Protein AF-A0A1H3FMC0-F1 (afdb_monomer_lite)

Secondary structure (DSSP, 8-state):
-HHHHHHHHHHHHHSTTTT--HHHHHHHHHHHHHHHHHHTS-SSHHHHTTT-

Organism: NCBI:txid1120987

Radius of gyration: 17.72 Å; chains: 1; bounding box: 40×14×41 Å

pLDDT: mean 85.49, std 6.14, range [64.56, 94.88]

Sequence (52 aa):
MEIYLNALFGIFSQSGFAGLSWGNLVMIGVASILLYLAIGKGFEPLLLVPIS

Structure (mmCIF, N/CA/C/O backbone):
data_AF-A0A1H3FMC0-F1
#
_entry.id   AF-A0A1H3FMC0-F1
#
loop_
_atom_site.g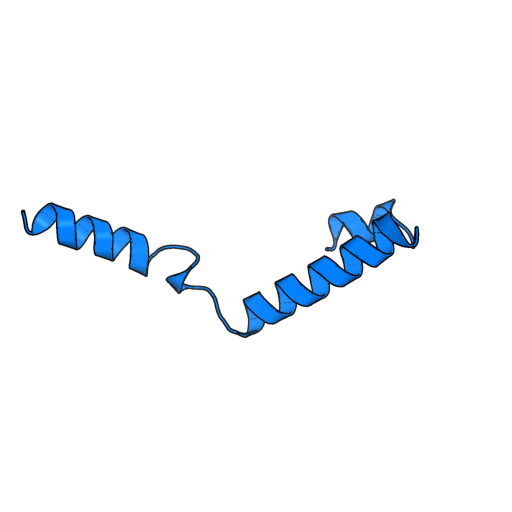roup_PDB
_atom_site.id
_atom_site.type_symbol
_atom_site.label_atom_id
_atom_site.label_alt_id
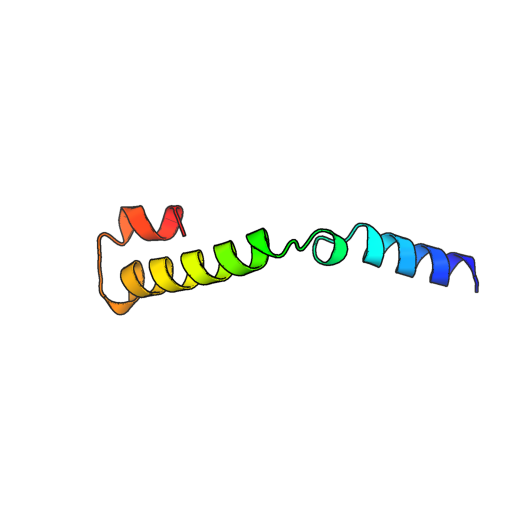_atom_site.label_comp_id
_atom_site.label_asym_id
_atom_site.label_entity_id
_atom_site.label_seq_id
_atom_site.pdbx_PDB_ins_code
_atom_site.Cartn_x
_atom_site.Cartn_y
_atom_site.Cartn_z
_atom_site.occupancy
_atom_site.B_iso_or_equiv
_atom_site.auth_seq_id
_atom_site.auth_comp_id
_atom_site.auth_asym_id
_atom_site.auth_atom_id
_atom_site.pdbx_PDB_model_num
ATOM 1 N N . MET A 1 1 ? 28.109 6.056 -23.000 1.00 64.56 1 MET A N 1
ATOM 2 C CA . MET A 1 1 ? 26.749 6.561 -22.701 1.00 64.56 1 MET A CA 1
ATOM 3 C C . MET A 1 1 ? 25.727 5.424 -22.617 1.00 64.56 1 MET A C 1
ATOM 5 O O . MET A 1 1 ? 24.949 5.404 -21.678 1.00 64.56 1 MET A O 1
ATOM 9 N N . GLU A 1 2 ? 25.769 4.441 -23.521 1.00 77.62 2 GLU A N 1
ATOM 10 C CA . GLU A 1 2 ? 24.817 3.311 -23.571 1.00 77.62 2 GLU A CA 1
ATOM 11 C C . GLU A 1 2 ? 24.773 2.428 -22.313 1.00 77.62 2 GLU A C 1
ATOM 13 O O . GLU A 1 2 ? 23.696 2.039 -21.876 1.00 77.62 2 GLU A O 1
ATOM 18 N N . ILE A 1 3 ? 25.919 2.172 -21.674 1.00 85.94 3 ILE A N 1
ATOM 19 C CA . ILE A 1 3 ? 25.994 1.375 -20.434 1.00 85.94 3 ILE A CA 1
ATOM 20 C C . ILE A 1 3 ? 25.147 1.990 -19.308 1.00 85.94 3 ILE A C 1
ATOM 22 O O . ILE A 1 3 ? 24.450 1.269 -18.599 1.00 85.94 3 ILE A O 1
ATOM 26 N N . TYR A 1 4 ? 25.155 3.318 -19.169 1.00 86.12 4 TYR A N 1
ATOM 27 C CA . TYR A 1 4 ? 24.364 4.007 -18.146 1.00 86.12 4 TYR A CA 1
ATOM 28 C C . TYR A 1 4 ? 22.861 3.950 -18.446 1.00 86.12 4 TYR A C 1
ATOM 30 O O . TYR A 1 4 ? 22.062 3.807 -17.525 1.00 86.12 4 TYR A O 1
ATOM 38 N N . LEU A 1 5 ? 22.471 4.008 -19.724 1.00 85.06 5 LEU A N 1
ATOM 39 C CA . LEU A 1 5 ? 21.071 3.862 -20.132 1.00 85.06 5 LEU A CA 1
ATOM 40 C C . LEU A 1 5 ? 20.559 2.434 -19.905 1.00 85.06 5 LEU A C 1
ATOM 42 O O . LEU A 1 5 ? 19.460 2.259 -19.385 1.00 85.06 5 LEU A O 1
ATOM 46 N N . ASN A 1 6 ? 21.373 1.420 -20.201 1.00 86.50 6 ASN A N 1
ATOM 47 C CA . ASN A 1 6 ? 21.034 0.023 -19.927 1.00 86.50 6 ASN A CA 1
ATOM 48 C C . ASN A 1 6 ? 20.944 -0.265 -18.422 1.00 86.50 6 ASN A C 1
ATOM 50 O O . ASN A 1 6 ? 20.060 -1.002 -17.994 1.00 86.50 6 ASN A O 1
ATOM 54 N N . ALA A 1 7 ? 21.806 0.350 -17.606 1.00 86.00 7 ALA A N 1
ATOM 55 C CA . ALA A 1 7 ? 21.730 0.241 -16.151 1.00 86.00 7 ALA A CA 1
ATOM 56 C C . ALA A 1 7 ? 20.441 0.872 -15.593 1.00 86.00 7 ALA A C 1
ATOM 58 O O . ALA A 1 7 ? 19.770 0.267 -14.758 1.00 86.00 7 ALA A O 1
ATOM 59 N N . LEU A 1 8 ? 20.048 2.048 -16.096 1.00 85.19 8 LEU A N 1
ATOM 60 C CA . LEU A 1 8 ? 18.784 2.700 -15.736 1.00 85.19 8 LEU A CA 1
ATOM 61 C C . LEU A 1 8 ? 17.567 1.855 -16.139 1.00 85.19 8 LEU A C 1
ATOM 63 O O . LEU A 1 8 ? 16.653 1.678 -15.335 1.00 85.19 8 LEU A O 1
ATOM 67 N N . PHE A 1 9 ? 17.574 1.277 -17.344 1.00 85.31 9 PHE A N 1
ATOM 68 C CA . PHE A 1 9 ? 16.523 0.359 -17.793 1.00 85.31 9 PHE A CA 1
ATOM 69 C C . PHE A 1 9 ? 16.468 -0.930 -16.966 1.00 85.31 9 PHE A C 1
ATOM 71 O O . PHE A 1 9 ? 15.378 -1.409 -16.651 1.00 85.31 9 PHE A O 1
ATOM 78 N N . GLY A 1 10 ? 17.620 -1.479 -16.575 1.00 83.56 10 GLY A N 1
ATOM 79 C CA . GLY A 1 10 ? 17.709 -2.644 -15.694 1.00 83.56 10 GLY A CA 1
ATOM 80 C C . GLY A 1 10 ? 17.068 -2.378 -14.334 1.00 83.56 10 GLY A C 1
ATOM 81 O O . GLY A 1 10 ? 16.219 -3.144 -13.890 1.00 83.56 10 GLY A O 1
ATOM 82 N N . ILE A 1 11 ? 17.386 -1.236 -13.719 1.00 84.62 11 ILE A N 1
ATOM 83 C CA . ILE A 1 11 ? 16.787 -0.823 -12.444 1.00 84.62 11 ILE A CA 1
ATOM 84 C C . ILE A 1 11 ? 15.278 -0.639 -12.592 1.00 84.62 11 ILE A C 1
ATOM 86 O O . ILE A 1 11 ? 14.525 -1.108 -11.748 1.00 84.62 11 ILE A O 1
ATOM 90 N N . PHE A 1 12 ? 14.820 0.006 -13.665 1.00 81.88 12 PHE A N 1
ATOM 91 C CA . PHE A 1 12 ? 13.394 0.250 -13.863 1.00 81.88 12 PHE A CA 1
ATOM 92 C C . PHE A 1 12 ? 12.611 -1.052 -14.079 1.00 81.88 12 PHE A C 1
ATOM 94 O O . PHE A 1 12 ? 11.567 -1.248 -13.462 1.00 81.88 12 PHE A O 1
ATOM 101 N N . SER A 1 13 ? 13.142 -1.970 -14.889 1.00 80.62 13 SER A N 1
ATOM 102 C CA . SER A 1 13 ? 12.514 -3.263 -15.203 1.00 80.62 13 SER A CA 1
ATOM 103 C C . SER A 1 13 ? 12.556 -4.282 -14.060 1.00 80.62 13 SER A C 1
ATOM 105 O O . SER A 1 13 ? 11.643 -5.094 -13.951 1.00 80.62 13 SER A O 1
ATOM 107 N N . GLN A 1 14 ? 13.564 -4.236 -13.185 1.00 79.94 14 GLN A N 1
ATOM 108 C CA . GLN A 1 14 ? 13.611 -5.045 -11.957 1.00 79.94 14 GLN A CA 1
ATOM 109 C C . GLN A 1 14 ? 12.990 -4.353 -10.740 1.00 79.94 14 GLN A C 1
ATOM 111 O O . GLN A 1 14 ? 12.868 -4.971 -9.682 1.00 79.94 14 GLN A O 1
ATOM 116 N N . SER A 1 15 ? 12.601 -3.081 -10.852 1.00 80.81 15 SER A N 1
ATOM 117 C CA .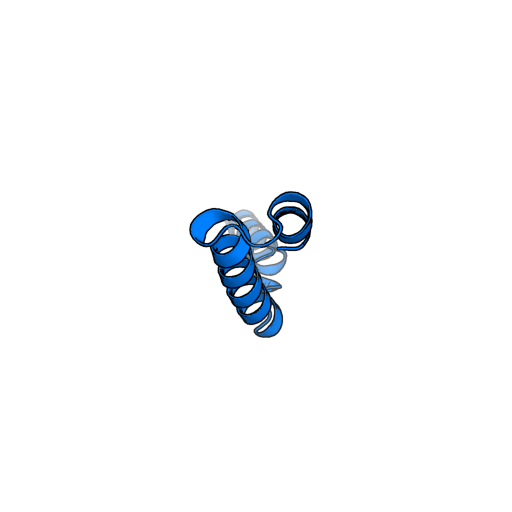 SER A 1 15 ? 11.996 -2.364 -9.734 1.00 80.81 15 SER A CA 1
ATOM 118 C C . SER A 1 15 ? 10.640 -2.959 -9.353 1.00 80.81 15 SER A C 1
ATOM 120 O O . SER A 1 15 ? 9.903 -3.490 -10.187 1.00 80.81 15 SER A O 1
ATOM 122 N N . GLY A 1 16 ? 10.257 -2.785 -8.087 1.00 72.50 16 GLY A N 1
ATOM 123 C CA . GLY A 1 16 ? 8.930 -3.172 -7.598 1.00 72.50 16 GLY A CA 1
ATOM 124 C C . GLY A 1 16 ? 7.768 -2.514 -8.358 1.00 72.50 16 GLY A C 1
ATOM 125 O O . GLY A 1 16 ? 6.658 -3.035 -8.330 1.00 72.50 16 GLY A O 1
ATOM 126 N N . PHE A 1 17 ? 8.023 -1.424 -9.092 1.00 73.81 17 PHE A N 1
ATOM 127 C CA . PHE A 1 17 ? 7.043 -0.791 -9.975 1.00 73.81 17 PHE A CA 1
ATOM 128 C C . PHE A 1 17 ? 6.793 -1.589 -11.260 1.00 73.81 17 PHE A C 1
ATOM 130 O O . PHE A 1 17 ? 5.658 -1.636 -11.723 1.00 73.81 17 PHE A O 1
ATOM 137 N N . ALA A 1 18 ? 7.806 -2.264 -11.813 1.00 79.31 18 ALA A N 1
ATOM 138 C CA . ALA A 1 18 ? 7.623 -3.157 -12.960 1.00 79.31 18 ALA A CA 1
ATOM 139 C C . ALA A 1 18 ? 6.891 -4.454 -12.574 1.00 79.31 18 ALA A C 1
ATOM 141 O O . ALA A 1 18 ? 6.163 -5.022 -13.384 1.00 79.31 18 ALA A O 1
ATOM 142 N N . GLY A 1 19 ? 7.036 -4.890 -11.320 1.00 81.06 19 GLY A N 1
ATOM 143 C CA . GLY A 1 19 ? 6.281 -6.005 -10.739 1.00 81.06 19 GLY A CA 1
ATOM 144 C C . GLY A 1 19 ? 4.896 -5.628 -10.197 1.00 81.06 19 GLY A C 1
ATOM 145 O O . GLY A 1 19 ? 4.229 -6.474 -9.596 1.00 81.06 19 GLY A O 1
ATOM 146 N N . LEU A 1 20 ? 4.456 -4.375 -10.358 1.00 84.69 20 LEU A N 1
ATOM 147 C CA . LEU A 1 20 ? 3.182 -3.902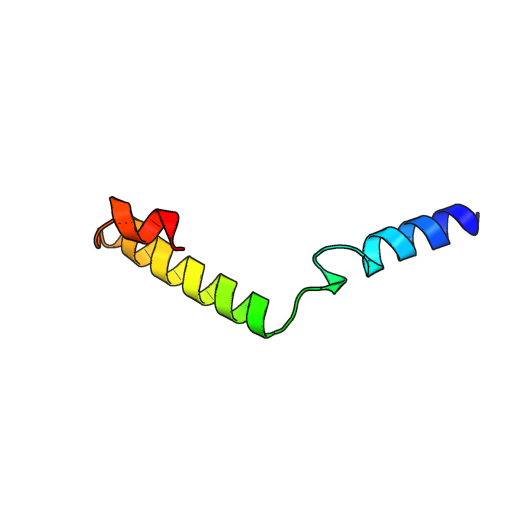 -9.827 1.00 84.69 20 LEU A CA 1
ATOM 148 C C . LEU A 1 20 ? 2.024 -4.464 -10.661 1.00 84.69 20 LEU A C 1
ATOM 150 O O . LEU A 1 20 ? 1.646 -3.927 -11.699 1.00 84.69 20 LEU A O 1
ATOM 154 N N . SER A 1 21 ? 1.462 -5.579 -10.200 1.00 87.12 21 SER A N 1
ATOM 155 C CA . SER A 1 21 ? 0.287 -6.182 -10.821 1.00 87.12 21 SER A CA 1
ATOM 156 C C . SER A 1 21 ? -0.992 -5.426 -10.446 1.00 87.12 21 SER A C 1
ATOM 158 O O . SER A 1 21 ? -1.061 -4.749 -9.416 1.00 87.12 21 SER A O 1
ATOM 160 N N . TRP A 1 22 ? -2.050 -5.603 -11.240 1.00 87.56 22 TRP A N 1
ATOM 161 C CA . TRP A 1 22 ? -3.380 -5.090 -10.897 1.00 87.56 22 TRP A CA 1
ATOM 162 C C . TRP A 1 22 ? -3.871 -5.598 -9.529 1.00 87.56 22 TRP A C 1
ATOM 164 O O . TRP A 1 22 ? -4.484 -4.851 -8.770 1.00 87.56 22 TRP A O 1
ATOM 174 N N . GLY A 1 23 ? -3.535 -6.843 -9.170 1.00 89.19 23 GLY A N 1
ATOM 175 C CA . GLY A 1 23 ? -3.850 -7.406 -7.855 1.00 89.19 23 GLY A CA 1
ATOM 176 C C . GLY A 1 23 ? -3.157 -6.665 -6.709 1.00 89.19 23 GLY A C 1
ATOM 177 O O . GLY A 1 23 ? -3.777 -6.428 -5.674 1.00 89.19 23 GLY A O 1
ATOM 178 N N . ASN A 1 24 ? -1.913 -6.221 -6.914 1.00 90.62 24 ASN A N 1
ATOM 179 C CA . ASN A 1 24 ? -1.163 -5.456 -5.913 1.00 90.62 24 ASN A CA 1
ATOM 180 C C . ASN A 1 24 ? -1.830 -4.097 -5.657 1.00 90.62 24 ASN A C 1
ATOM 182 O O . ASN A 1 24 ? -1.967 -3.687 -4.509 1.00 90.62 24 ASN A O 1
ATOM 186 N N . LEU A 1 25 ? -2.300 -3.424 -6.714 1.00 91.06 25 LEU A N 1
ATOM 187 C CA . LEU A 1 25 ? -3.024 -2.153 -6.596 1.00 91.06 25 LEU A CA 1
ATOM 188 C C . LEU A 1 25 ? -4.330 -2.303 -5.805 1.00 91.06 25 LEU A C 1
ATOM 190 O O . LEU A 1 25 ? -4.616 -1.489 -4.928 1.00 91.06 25 LEU A O 1
ATOM 194 N N . VAL A 1 26 ? -5.100 -3.361 -6.074 1.00 94.88 26 VAL A N 1
ATOM 195 C CA . VAL A 1 26 ? -6.332 -3.656 -5.326 1.00 94.88 26 VAL A CA 1
ATOM 196 C C . VAL A 1 26 ? -6.020 -3.949 -3.857 1.00 94.88 26 VAL A C 1
ATOM 198 O O . VAL A 1 26 ? -6.703 -3.428 -2.979 1.00 94.88 26 VAL A O 1
ATOM 201 N N . MET A 1 27 ? -4.969 -4.723 -3.575 1.00 94.12 27 MET A N 1
ATOM 202 C CA . MET A 1 27 ? -4.559 -5.053 -2.209 1.00 94.12 27 MET A CA 1
ATOM 203 C C . MET A 1 27 ? -4.140 -3.806 -1.421 1.00 94.12 27 MET A C 1
ATOM 205 O O . MET A 1 27 ? -4.590 -3.637 -0.294 1.00 94.12 27 MET A O 1
ATOM 209 N N . ILE A 1 28 ? -3.378 -2.891 -2.033 1.00 92.88 28 ILE A N 1
ATOM 210 C CA . ILE A 1 28 ? -3.026 -1.591 -1.434 1.00 92.88 28 ILE A CA 1
ATOM 211 C C . ILE A 1 28 ? -4.291 -0.777 -1.117 1.00 92.88 28 ILE A C 1
ATOM 213 O O . ILE A 1 28 ? -4.389 -0.158 -0.055 1.00 92.88 28 ILE A O 1
ATOM 217 N N . GLY A 1 29 ? -5.286 -0.797 -2.008 1.00 94.81 29 GLY A N 1
ATOM 218 C CA . GLY A 1 29 ? -6.579 -0.155 -1.766 1.00 94.81 29 GLY A CA 1
ATOM 219 C C . GLY A 1 29 ? -7.319 -0.752 -0.565 1.00 94.81 29 GLY A C 1
ATOM 220 O O . GLY A 1 29 ? -7.786 -0.013 0.300 1.00 94.81 29 GLY A O 1
ATOM 221 N N . VAL A 1 30 ? -7.383 -2.083 -0.471 1.00 94.00 30 VAL A N 1
ATOM 222 C CA . VAL A 1 30 ? -8.022 -2.792 0.652 1.00 94.00 30 VAL A CA 1
ATOM 223 C C . VAL A 1 30 ? -7.283 -2.533 1.966 1.00 94.00 30 VAL A C 1
ATOM 225 O O . VAL A 1 30 ? -7.926 -2.184 2.954 1.00 94.00 30 VAL A O 1
ATOM 228 N N . ALA A 1 31 ? -5.953 -2.625 1.969 1.00 93.31 31 ALA A N 1
ATOM 229 C CA . ALA A 1 31 ? -5.091 -2.284 3.098 1.00 93.31 31 ALA A CA 1
ATOM 230 C C . ALA A 1 31 ? -5.379 -0.873 3.620 1.00 93.31 31 ALA A C 1
ATOM 232 O O . ALA A 1 31 ? -5.645 -0.687 4.804 1.00 93.31 31 ALA A O 1
ATOM 233 N N . SER A 1 32 ? -5.448 0.113 2.722 1.00 93.62 32 SER A N 1
ATOM 234 C CA . SER A 1 32 ? -5.756 1.504 3.079 1.00 93.62 32 SER A CA 1
ATOM 235 C C . SER A 1 32 ? -7.126 1.647 3.755 1.00 93.62 32 SER A C 1
ATOM 237 O O . SER A 1 32 ? -7.274 2.408 4.712 1.00 93.62 32 SER A O 1
ATOM 239 N N . ILE A 1 33 ? -8.131 0.895 3.291 1.00 93.31 33 ILE A N 1
ATOM 240 C CA . ILE A 1 33 ? -9.470 0.878 3.896 1.00 93.31 33 ILE A CA 1
ATOM 241 C C . ILE A 1 33 ? -9.430 0.232 5.285 1.00 93.31 33 ILE A C 1
ATOM 243 O O . ILE A 1 33 ? -10.001 0.785 6.225 1.00 93.31 33 ILE A O 1
ATOM 247 N N . LEU A 1 34 ? -8.759 -0.912 5.438 1.00 91.00 34 LEU A N 1
ATOM 248 C CA . LEU A 1 34 ? -8.626 -1.598 6.727 1.00 91.00 34 LEU A CA 1
ATOM 249 C C . LEU A 1 34 ? -7.875 -0.737 7.746 1.00 91.00 34 LEU A C 1
ATOM 251 O O . LEU A 1 34 ? -8.306 -0.628 8.891 1.00 91.00 34 LEU A O 1
ATOM 255 N N . LEU A 1 35 ? -6.827 -0.043 7.310 1.00 92.06 35 LEU A N 1
ATOM 256 C CA . LEU A 1 35 ? -6.037 0.869 8.130 1.00 92.06 35 LEU A CA 1
ATOM 257 C C . LEU A 1 35 ? -6.874 2.087 8.566 1.00 92.06 35 LEU A C 1
ATOM 259 O O . LEU A 1 35 ? -6.825 2.498 9.727 1.00 92.06 35 LEU A O 1
ATOM 263 N N . TYR A 1 36 ? -7.739 2.608 7.684 1.00 92.62 36 TYR A N 1
ATOM 264 C CA . TYR A 1 36 ? -8.730 3.627 8.049 1.00 92.62 36 TYR A CA 1
ATOM 265 C C . TYR A 1 36 ? -9.765 3.111 9.061 1.00 92.62 36 TYR A C 1
ATOM 267 O O . TYR A 1 36 ? -10.116 3.829 9.997 1.00 92.62 36 TYR A O 1
ATOM 275 N N . LEU A 1 37 ? -10.251 1.876 8.918 1.00 89.50 37 LEU A N 1
ATOM 276 C CA . LEU A 1 37 ? -11.174 1.281 9.890 1.00 89.50 37 LEU A CA 1
ATOM 277 C C . LEU A 1 37 ? -10.505 1.077 11.256 1.00 89.50 37 LEU A C 1
ATOM 279 O O . LEU A 1 37 ? -11.133 1.340 12.283 1.00 89.50 37 LEU A O 1
ATOM 283 N N . ALA A 1 38 ? -9.234 0.682 11.260 1.00 89.38 38 ALA A N 1
ATOM 284 C CA . ALA A 1 38 ? -8.454 0.467 12.468 1.00 89.38 38 ALA A CA 1
ATOM 285 C C . ALA A 1 38 ? -8.205 1.772 13.236 1.00 89.38 38 ALA A C 1
ATOM 287 O O . ALA A 1 38 ? -8.473 1.851 14.432 1.00 89.38 38 ALA A O 1
ATOM 288 N N . ILE A 1 39 ? -7.737 2.816 12.544 1.00 88.94 39 ILE A N 1
ATOM 289 C CA . ILE A 1 39 ? -7.334 4.083 13.173 1.00 88.94 39 ILE A CA 1
ATOM 290 C C . ILE A 1 39 ? -8.504 5.065 13.263 1.00 88.94 39 ILE A C 1
ATOM 292 O O . ILE A 1 39 ? -8.787 5.605 14.328 1.00 88.94 39 ILE A O 1
ATOM 296 N N . GLY A 1 40 ? -9.189 5.313 12.146 1.00 89.12 40 GLY A N 1
ATOM 297 C CA . GLY A 1 40 ? -10.2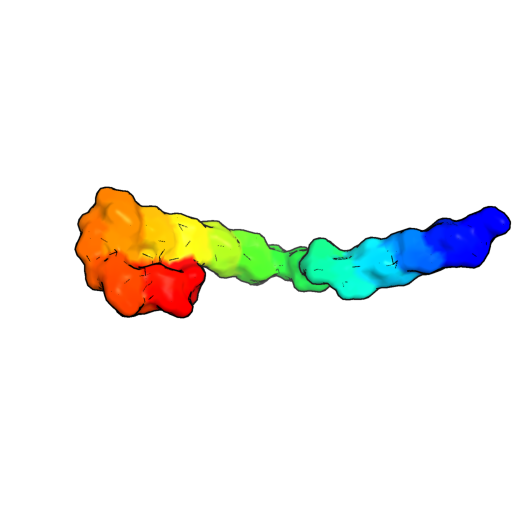41 6.324 12.045 1.00 89.12 40 GLY A CA 1
ATOM 298 C C . GLY A 1 40 ? -11.555 5.907 12.701 1.00 89.12 40 GLY A C 1
ATOM 299 O O . GLY A 1 40 ? -12.253 6.755 13.252 1.00 89.12 40 GLY A O 1
ATOM 300 N N . LYS A 1 41 ? -11.895 4.611 12.663 1.00 86.25 41 LYS A N 1
ATOM 301 C CA . LYS A 1 41 ? -13.105 4.077 13.312 1.00 86.25 41 LYS A CA 1
ATOM 302 C C . LYS A 1 41 ? -12.843 3.255 14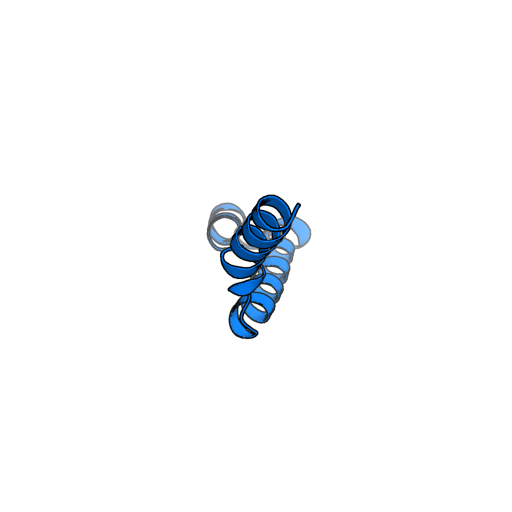.578 1.00 86.25 41 LYS A C 1
ATOM 304 O O . LYS A 1 41 ? -13.806 2.894 15.247 1.00 86.25 41 LYS A O 1
ATOM 309 N N . GLY A 1 42 ? -11.584 2.986 14.930 1.00 80.44 42 GLY A N 1
ATOM 310 C CA . GLY A 1 42 ? -11.226 2.299 16.174 1.00 80.44 42 GLY A CA 1
ATOM 311 C C . GLY A 1 42 ? -11.612 0.817 16.228 1.00 80.44 42 GLY A C 1
ATOM 312 O O . GLY A 1 42 ? -11.709 0.264 17.323 1.00 80.44 42 GLY A O 1
ATOM 313 N N . PHE A 1 43 ? -11.848 0.164 15.085 1.00 80.00 43 PHE A N 1
ATOM 314 C CA . PHE A 1 43 ? -12.067 -1.285 15.054 1.00 80.00 43 PHE A CA 1
ATOM 315 C C . PHE A 1 43 ? -10.751 -1.994 15.366 1.00 80.00 43 PHE A C 1
ATOM 317 O O . PHE A 1 43 ? -9.789 -1.813 14.631 1.00 80.00 43 PHE A O 1
ATOM 324 N N . GLU A 1 44 ? -10.718 -2.760 16.461 1.00 83.12 44 GLU A N 1
ATOM 325 C CA . GLU A 1 44 ? -9.605 -3.620 16.909 1.00 83.12 44 GLU A CA 1
ATOM 326 C C . GLU A 1 44 ? -8.209 -3.201 16.392 1.00 83.12 44 GLU A C 1
ATOM 328 O O . GLU A 1 44 ? -7.547 -3.959 15.676 1.00 83.12 44 GLU A O 1
ATOM 333 N N . PRO A 1 45 ? -7.731 -1.989 16.740 1.00 81.12 45 PRO A N 1
ATOM 334 C CA . PRO A 1 45 ? -6.535 -1.400 16.135 1.00 81.12 45 PRO A CA 1
ATOM 335 C C . PRO A 1 45 ? -5.272 -2.228 16.384 1.00 81.12 45 PRO A C 1
ATOM 337 O O . PRO A 1 45 ? -4.364 -2.248 15.560 1.00 81.12 45 PRO A O 1
ATOM 340 N N . LEU A 1 46 ? -5.233 -2.959 17.499 1.00 82.94 46 LEU A N 1
ATOM 341 C CA . LEU A 1 46 ? -4.132 -3.857 17.845 1.00 82.94 46 LEU A CA 1
ATOM 342 C C . LEU A 1 46 ? -3.999 -5.048 16.881 1.00 82.94 46 LEU A C 1
ATOM 344 O O . LEU A 1 46 ? -2.907 -5.594 16.761 1.00 82.94 46 LEU A O 1
ATOM 348 N N . LEU A 1 47 ? -5.083 -5.446 16.204 1.00 84.75 47 LEU A N 1
ATOM 349 C CA . LEU A 1 47 ? -5.108 -6.584 15.280 1.00 84.75 47 LEU A CA 1
ATOM 350 C C . LEU A 1 47 ? -5.173 -6.151 13.814 1.00 84.75 47 LEU A C 1
ATOM 352 O O . LEU A 1 47 ? -4.533 -6.775 12.975 1.00 84.75 47 LEU A O 1
ATOM 356 N N . LEU A 1 48 ? -5.907 -5.084 13.493 1.00 83.31 48 LEU A N 1
ATOM 357 C CA . LEU A 1 48 ? -6.103 -4.647 12.108 1.00 83.31 48 LEU A CA 1
ATOM 358 C C . LEU A 1 48 ? -4.908 -3.873 11.531 1.00 83.31 48 LEU A C 1
ATOM 360 O O . LEU A 1 48 ? -4.652 -4.003 10.339 1.00 83.31 48 LEU A O 1
ATOM 364 N N . VAL A 1 49 ? -4.147 -3.132 12.348 1.00 83.94 49 VAL A N 1
ATOM 365 C CA . VAL A 1 49 ? -2.962 -2.380 11.880 1.00 83.94 49 VAL A CA 1
ATOM 366 C C . VAL A 1 49 ? -1.811 -3.294 11.421 1.00 83.94 49 VAL A C 1
ATOM 368 O O . VAL A 1 49 ? -1.197 -2.984 10.407 1.00 83.94 49 VAL A O 1
ATOM 371 N N . PRO A 1 50 ? -1.496 -4.419 12.096 1.00 86.44 50 PRO A N 1
ATOM 372 C CA . PRO A 1 50 ? -0.487 -5.362 11.602 1.00 86.44 50 PRO A CA 1
ATOM 373 C C . PRO A 1 50 ? -0.895 -6.148 10.346 1.00 86.44 50 PRO A C 1
ATOM 375 O O . PRO A 1 50 ? -0.031 -6.730 9.697 1.00 86.44 50 PRO A O 1
ATOM 378 N N . ILE A 1 51 ? -2.199 -6.235 10.054 1.00 82.06 51 ILE A N 1
ATOM 379 C CA . ILE A 1 51 ? -2.741 -6.999 8.917 1.00 82.06 51 ILE A CA 1
ATOM 380 C C . ILE A 1 51 ? -2.809 -6.142 7.650 1.00 82.06 51 ILE A C 1
ATOM 382 O O . ILE A 1 51 ? -2.616 -6.671 6.555 1.00 82.06 51 ILE A O 1
ATOM 386 N N . SER A 1 52 ? -3.140 -4.855 7.800 1.00 77.00 52 SER A N 1
ATOM 387 C CA . SER A 1 52 ? -3.257 -3.891 6.701 1.00 77.00 52 SER A CA 1
ATOM 388 C C . SER A 1 52 ? -1.917 -3.540 6.072 1.00 77.00 52 SER A C 1
ATOM 390 O O . SER A 1 52 ? -0.985 -3.225 6.842 1.00 77.00 52 SER A O 1
#

Foldseek 3Di:
DVVVVVVVVVCVCPDVVVVCDPVNVVVVVVLVVLCCCCPVVVDPVVPSPVVD